Protein AF-A0A367LVV8-F1 (afdb_monomer_lite)

Structure (mmCIF, N/CA/C/O backbone):
data_AF-A0A367LVV8-F1
#
_entry.id   AF-A0A367LVV8-F1
#
loop_
_atom_site.group_PDB
_atom_site.id
_atom_site.type_symbol
_atom_site.label_atom_id
_atom_site.label_alt_id
_atom_site.label_comp_id
_atom_site.label_asym_id
_atom_site.label_entity_id
_atom_site.label_seq_id
_atom_site.pdbx_PDB_ins_code
_atom_site.Cartn_x
_atom_site.Cartn_y
_atom_site.Cartn_z
_atom_site.occupancy
_atom_site.B_iso_or_equiv
_atom_site.auth_seq_id
_atom_site.auth_comp_id
_atom_site.auth_asym_id
_atom_site.auth_atom_id
_atom_site.pdbx_PDB_model_num
ATOM 1 N N . MET A 1 1 ? 9.416 12.480 -10.807 1.00 70.00 1 MET A N 1
ATOM 2 C CA . MET A 1 1 ? 10.136 11.200 -10.918 1.00 70.00 1 MET A CA 1
ATOM 3 C C . MET A 1 1 ? 9.511 10.472 -12.079 1.00 70.00 1 MET A C 1
ATOM 5 O O . MET A 1 1 ? 8.285 10.408 -12.129 1.00 70.00 1 MET A O 1
ATOM 9 N N . GLU A 1 2 ? 10.328 10.001 -13.008 1.00 93.25 2 GLU A N 1
ATOM 10 C CA . GLU A 1 2 ? 9.835 9.236 -14.146 1.00 93.25 2 GLU A CA 1
ATOM 11 C C . GLU A 1 2 ? 9.335 7.861 -13.682 1.00 93.25 2 GLU A C 1
ATOM 13 O O . GLU A 1 2 ? 9.762 7.340 -12.648 1.00 93.25 2 GLU A O 1
ATOM 18 N N . ALA A 1 3 ? 8.404 7.260 -14.427 1.00 93.12 3 ALA A N 1
ATOM 19 C CA . ALA A 1 3 ? 7.778 5.997 -14.023 1.00 93.12 3 ALA A CA 1
ATOM 20 C C . ALA A 1 3 ? 8.799 4.857 -13.856 1.00 93.12 3 ALA A C 1
ATOM 22 O O . ALA A 1 3 ? 8.670 4.039 -12.946 1.00 93.12 3 ALA A O 1
ATOM 23 N N . LEU A 1 4 ? 9.827 4.822 -14.708 1.00 96.94 4 LEU A N 1
ATOM 24 C CA . LEU A 1 4 ? 10.885 3.816 -14.644 1.00 96.94 4 LEU A CA 1
ATOM 25 C C . LEU A 1 4 ? 11.717 3.944 -13.360 1.00 96.94 4 LEU A C 1
ATOM 27 O O . LEU A 1 4 ? 11.973 2.942 -12.694 1.00 96.94 4 LEU A O 1
ATOM 31 N N . ASP A 1 5 ? 12.064 5.170 -12.969 1.00 97.44 5 ASP A N 1
ATOM 32 C CA . ASP A 1 5 ? 12.832 5.429 -11.748 1.00 97.44 5 ASP A CA 1
ATOM 33 C C . ASP A 1 5 ? 12.063 4.978 -10.505 1.00 97.44 5 ASP A C 1
ATOM 35 O O . ASP A 1 5 ? 12.636 4.355 -9.610 1.00 97.44 5 ASP A O 1
ATOM 39 N N . ALA A 1 6 ? 10.749 5.224 -10.463 1.00 93.81 6 ALA A N 1
ATOM 40 C CA . ALA A 1 6 ? 9.897 4.787 -9.358 1.00 93.81 6 ALA A CA 1
ATOM 41 C C . ALA A 1 6 ? 9.893 3.257 -9.196 1.00 93.81 6 ALA A C 1
ATOM 43 O O . ALA A 1 6 ? 9.886 2.754 -8.073 1.00 93.81 6 ALA A O 1
ATOM 44 N N . LEU A 1 7 ? 9.935 2.507 -10.303 1.00 95.06 7 LEU A N 1
ATOM 45 C CA . LEU A 1 7 ? 9.989 1.043 -10.273 1.00 95.06 7 LEU A CA 1
ATOM 46 C C . LEU A 1 7 ? 11.352 0.526 -9.799 1.00 95.06 7 LEU A C 1
ATOM 48 O O . LEU A 1 7 ? 11.404 -0.402 -8.989 1.00 95.06 7 LEU A O 1
ATOM 52 N N . LEU A 1 8 ? 12.441 1.128 -10.282 1.00 97.38 8 LEU A N 1
ATOM 53 C CA . LEU A 1 8 ? 13.807 0.690 -9.982 1.00 97.38 8 LEU A CA 1
ATOM 54 C C . LEU A 1 8 ? 14.270 1.073 -8.569 1.00 97.38 8 LEU A C 1
ATOM 56 O O . LEU A 1 8 ? 15.086 0.363 -7.987 1.00 97.38 8 LEU A O 1
ATOM 60 N N . THR A 1 9 ? 13.755 2.173 -8.011 1.00 97.06 9 THR A N 1
ATOM 61 C CA . THR A 1 9 ? 14.223 2.722 -6.722 1.00 97.06 9 THR A CA 1
ATOM 62 C C . THR A 1 9 ? 13.306 2.431 -5.538 1.00 97.06 9 THR A C 1
ATOM 64 O O . THR A 1 9 ? 13.687 2.683 -4.394 1.00 97.06 9 THR A O 1
ATOM 67 N N . ARG A 1 10 ? 12.109 1.872 -5.764 1.00 96.38 10 ARG A N 1
ATOM 68 C CA . ARG A 1 10 ? 11.215 1.454 -4.677 1.00 96.38 10 ARG A CA 1
ATOM 69 C C . ARG A 1 10 ? 11.940 0.432 -3.796 1.00 96.38 10 ARG A C 1
ATOM 71 O O . ARG A 1 10 ? 12.473 -0.563 -4.279 1.00 96.38 10 ARG A O 1
ATOM 78 N N . VAL A 1 11 ? 11.917 0.660 -2.488 1.00 96.94 11 VAL A N 1
ATOM 79 C CA . VAL A 1 11 ? 12.461 -0.232 -1.453 1.00 96.94 11 VAL A CA 1
ATOM 80 C C . VAL A 1 11 ? 11.485 -0.309 -0.280 1.00 96.94 11 VAL A C 1
ATOM 82 O O . VAL A 1 11 ? 10.573 0.508 -0.170 1.00 96.94 11 VAL A O 1
ATOM 85 N N . SER A 1 12 ? 11.635 -1.316 0.579 1.00 97.06 12 SER A N 1
ATOM 86 C CA . SER A 1 12 ? 10.8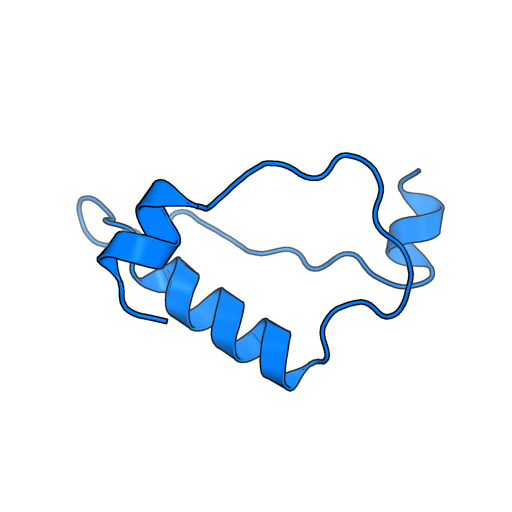15 -1.449 1.789 1.00 97.06 12 SER A CA 1
ATOM 87 C C . SER A 1 12 ? 11.471 -0.716 2.959 1.00 97.06 12 SER A C 1
ATOM 89 O O . SER A 1 12 ? 12.658 -0.907 3.216 1.00 97.06 12 SER A O 1
ATOM 91 N N . HIS A 1 13 ? 10.694 0.072 3.705 1.00 96.19 13 HIS A N 1
ATOM 92 C CA . HIS A 1 13 ? 11.147 0.756 4.920 1.00 96.19 13 HIS A CA 1
ATOM 93 C C . HIS A 1 13 ? 10.485 0.135 6.154 1.00 96.19 13 HIS A C 1
ATOM 95 O O . HIS A 1 13 ? 9.266 0.171 6.287 1.00 96.19 13 HIS A O 1
ATOM 101 N N . ALA A 1 14 ? 11.285 -0.438 7.059 1.00 95.56 14 ALA A N 1
ATOM 102 C CA . ALA A 1 14 ? 10.780 -1.162 8.233 1.00 95.56 14 ALA A CA 1
ATOM 103 C C . ALA A 1 14 ? 10.448 -0.264 9.439 1.00 95.56 14 ALA A C 1
ATOM 105 O O . ALA A 1 14 ? 9.740 -0.689 10.346 1.00 95.56 14 ALA A O 1
ATOM 106 N N . ARG A 1 15 ? 10.986 0.960 9.485 1.00 95.00 15 ARG A N 1
ATOM 107 C CA . ARG A 1 15 ? 10.770 1.917 10.576 1.00 95.00 15 ARG A CA 1
ATOM 108 C C . ARG A 1 15 ? 10.262 3.219 9.981 1.00 95.00 15 ARG A C 1
ATOM 110 O O . ARG A 1 15 ? 10.976 3.853 9.210 1.00 95.00 15 ARG A O 1
ATOM 117 N N . LEU A 1 16 ? 9.033 3.577 10.330 1.00 94.44 16 LEU A N 1
ATOM 118 C CA . LEU A 1 16 ? 8.368 4.803 9.901 1.00 94.44 16 LEU A CA 1
ATOM 119 C C . LEU A 1 16 ? 8.174 5.712 11.115 1.00 94.44 16 LEU A C 1
ATOM 121 O O . LEU A 1 16 ? 8.061 5.231 12.243 1.00 94.44 16 LEU A O 1
ATOM 125 N N . SER A 1 17 ? 8.132 7.016 10.878 1.00 94.38 17 SER A N 1
ATOM 126 C CA . SER A 1 17 ? 7.851 8.031 11.890 1.00 94.38 17 SER A CA 1
ATOM 127 C C . SER A 1 17 ? 6.738 8.948 11.407 1.00 94.38 17 SER A C 1
ATOM 129 O O . SER A 1 17 ? 6.419 8.976 10.218 1.00 94.38 17 SER A O 1
ATOM 131 N N . ASP A 1 18 ? 6.177 9.722 12.327 1.00 94.19 18 ASP A N 1
ATOM 132 C CA . ASP A 1 18 ? 5.281 10.813 11.966 1.00 94.19 18 ASP A CA 1
ATOM 133 C C . ASP A 1 18 ? 6.015 11.904 11.152 1.00 94.19 18 ASP A C 1
ATOM 135 O O . ASP A 1 18 ? 7.238 12.057 11.289 1.00 94.19 18 ASP A O 1
ATOM 139 N N . PRO A 1 19 ? 5.283 12.674 10.322 1.00 94.88 19 PRO A N 1
ATOM 140 C CA . PRO A 1 19 ? 3.842 12.563 10.076 1.00 94.88 19 PRO A CA 1
ATOM 141 C C . PRO A 1 19 ? 3.483 11.448 9.081 1.00 94.88 19 PRO A C 1
ATOM 143 O O . PRO A 1 19 ? 4.199 11.190 8.113 1.00 94.88 19 PRO A O 1
ATOM 146 N N . ALA A 1 20 ? 2.323 10.825 9.291 1.00 94.81 20 ALA A N 1
ATOM 147 C CA . ALA A 1 20 ? 1.678 10.006 8.269 1.00 94.81 20 ALA A CA 1
ATOM 148 C C . ALA A 1 20 ? 1.279 10.857 7.037 1.00 94.81 20 ALA A C 1
ATOM 150 O O . ALA A 1 20 ? 1.191 12.085 7.143 1.00 94.81 20 ALA A O 1
ATOM 151 N N . PRO A 1 21 ? 1.017 10.234 5.870 1.00 96.62 21 PRO A N 1
ATOM 152 C CA . PRO A 1 21 ? 0.514 10.953 4.701 1.00 96.62 21 PRO A CA 1
ATOM 153 C C . PRO A 1 21 ? -0.779 11.727 4.998 1.00 96.62 21 PRO A C 1
ATOM 155 O O . PRO A 1 21 ? -1.638 11.244 5.734 1.00 96.62 21 PRO A O 1
ATOM 158 N N . SER A 1 22 ? -0.931 12.909 4.396 1.00 97.12 22 SER A N 1
ATOM 159 C CA . SER A 1 22 ? -2.142 13.728 4.531 1.00 97.12 22 SER A CA 1
ATOM 160 C C . SER A 1 22 ? -3.362 13.061 3.873 1.00 97.12 22 SER A C 1
ATOM 162 O O . SER A 1 22 ? -3.197 12.192 3.007 1.00 97.12 22 SER A O 1
ATOM 164 N N . PRO A 1 23 ? -4.595 13.497 4.198 1.00 96.38 23 PRO A N 1
ATOM 165 C CA . PRO A 1 23 ? -5.804 12.991 3.547 1.00 96.38 23 PRO A CA 1
ATOM 166 C C . PRO A 1 23 ? -5.761 13.084 2.012 1.00 96.38 23 PRO A C 1
ATOM 168 O O . PRO A 1 23 ? -6.151 12.148 1.314 1.00 96.38 23 PRO A O 1
ATOM 171 N N . GLU A 1 24 ? -5.221 14.174 1.468 1.00 98.06 24 GLU A N 1
ATOM 172 C CA . GLU A 1 24 ? -5.097 14.400 0.023 1.00 98.06 24 GLU A CA 1
ATOM 173 C C . GLU A 1 24 ? -4.062 13.462 -0.609 1.00 98.06 24 GLU A C 1
ATOM 175 O O . GLU A 1 24 ? -4.245 12.968 -1.726 1.00 98.06 24 GLU A O 1
ATOM 180 N N . GLN A 1 25 ? -2.968 13.188 0.108 1.00 97.75 25 GLN A N 1
ATOM 181 C CA . GLN A 1 25 ? -1.966 12.219 -0.327 1.00 97.75 25 GLN A CA 1
ATOM 182 C C . GLN A 1 25 ? -2.548 10.799 -0.330 1.00 97.75 25 GLN A C 1
ATOM 184 O O . GLN A 1 25 ? -2.326 10.061 -1.291 1.00 97.75 25 GLN A O 1
ATOM 189 N N . LEU A 1 26 ? -3.330 10.432 0.691 1.00 97.31 26 LEU A N 1
ATOM 190 C CA . LEU A 1 26 ? -4.006 9.135 0.781 1.00 97.31 26 LEU A CA 1
ATOM 191 C C . LEU A 1 26 ? -5.038 8.936 -0.337 1.00 97.31 26 LEU A C 1
ATOM 193 O 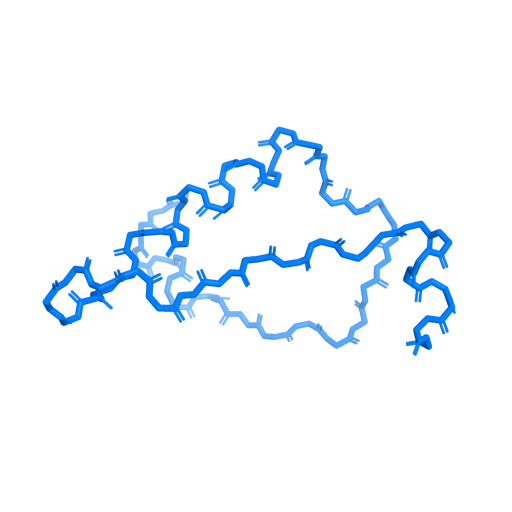O . LEU A 1 26 ? -5.005 7.897 -0.996 1.00 97.31 26 LEU A O 1
ATOM 197 N N . ASP A 1 27 ? -5.895 9.925 -0.617 1.00 97.19 27 ASP A N 1
ATOM 198 C CA . ASP A 1 27 ? -6.853 9.858 -1.737 1.00 97.19 27 ASP A CA 1
ATOM 199 C C . ASP A 1 27 ? -6.131 9.591 -3.067 1.00 97.19 27 ASP A C 1
ATOM 201 O O . ASP A 1 27 ? -6.499 8.682 -3.822 1.00 97.19 27 ASP A O 1
ATOM 205 N N . ARG A 1 28 ? -5.031 10.311 -3.321 1.00 97.75 28 ARG A N 1
ATOM 206 C CA . ARG A 1 28 ? -4.218 10.098 -4.522 1.00 97.75 28 ARG A CA 1
ATOM 207 C C . ARG A 1 28 ? -3.618 8.691 -4.568 1.00 97.75 28 ARG A C 1
ATOM 209 O O . ARG A 1 28 ? -3.653 8.064 -5.628 1.00 97.75 28 ARG A O 1
ATOM 216 N N . LEU A 1 29 ? -3.084 8.190 -3.453 1.00 96.69 29 LEU A N 1
ATOM 217 C CA . LEU A 1 29 ? -2.507 6.844 -3.368 1.00 96.69 29 LEU A CA 1
ATOM 218 C C . LEU A 1 29 ? -3.551 5.762 -3.645 1.00 96.69 29 LEU A C 1
ATOM 220 O O . LEU A 1 29 ? -3.293 4.866 -4.451 1.00 96.69 29 LEU A O 1
ATOM 224 N N . PHE A 1 30 ? -4.742 5.868 -3.052 1.00 96.31 30 PHE A N 1
ATOM 225 C CA . PHE A 1 30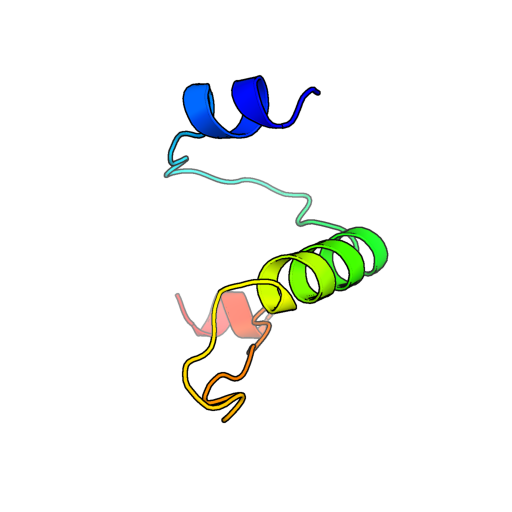 ? -5.813 4.908 -3.300 1.00 96.31 30 PHE A CA 1
ATOM 226 C C . PHE A 1 30 ? -6.231 4.913 -4.769 1.00 96.31 30 PHE A C 1
ATOM 228 O O . PHE A 1 30 ? -6.269 3.845 -5.375 1.00 96.31 30 PHE A O 1
ATOM 235 N N . ARG A 1 31 ? -6.436 6.087 -5.386 1.00 95.75 31 ARG A N 1
ATOM 236 C CA . ARG A 1 31 ? -6.761 6.198 -6.824 1.00 95.75 31 ARG A CA 1
ATOM 237 C C . ARG A 1 31 ? -5.717 5.541 -7.724 1.00 95.75 31 ARG A C 1
ATOM 239 O O . ARG A 1 31 ? -6.088 4.882 -8.694 1.00 95.75 31 ARG A O 1
ATOM 246 N N . VAL A 1 32 ? -4.431 5.714 -7.413 1.00 95.19 32 VAL A N 1
ATOM 247 C CA . VAL A 1 32 ? -3.337 5.059 -8.148 1.00 95.19 32 VAL A CA 1
ATOM 248 C C . VAL A 1 32 ? -3.403 3.543 -7.964 1.00 95.19 32 VAL A C 1
ATOM 250 O O . VAL A 1 32 ? -3.332 2.813 -8.951 1.00 95.19 32 VAL A O 1
ATOM 253 N N . ALA A 1 33 ? -3.610 3.060 -6.737 1.00 95.50 33 ALA A N 1
ATOM 254 C CA . ALA A 1 33 ? -3.714 1.630 -6.454 1.00 95.50 33 ALA A CA 1
ATOM 255 C C . ALA A 1 33 ? -4.884 0.958 -7.204 1.00 95.50 33 ALA A C 1
ATOM 257 O O . ALA A 1 33 ? -4.756 -0.188 -7.632 1.00 95.50 33 ALA A O 1
ATOM 258 N N . LEU A 1 34 ? -5.977 1.687 -7.475 1.00 94.44 34 LEU A N 1
ATOM 259 C CA . LEU A 1 34 ? -7.120 1.185 -8.261 1.00 94.44 34 LEU A CA 1
ATOM 260 C C . LEU A 1 34 ? -6.806 0.920 -9.736 1.00 94.44 34 LEU A C 1
ATOM 262 O O . LEU A 1 34 ? -7.655 0.406 -10.465 1.00 94.44 34 LEU A O 1
ATOM 266 N N . ARG A 1 35 ? -5.617 1.303 -10.210 1.00 94.75 35 ARG A N 1
ATOM 267 C CA . ARG A 1 3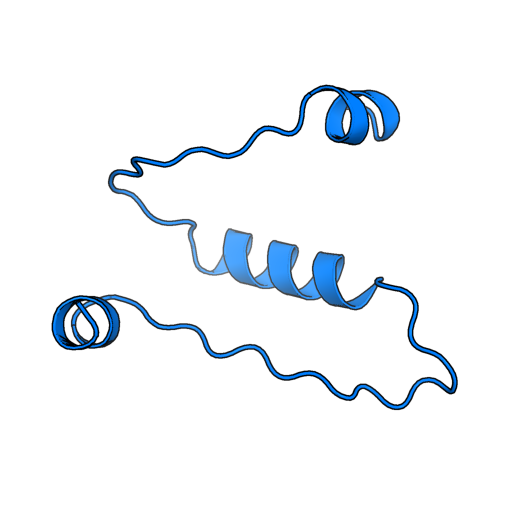5 ? -5.158 1.020 -11.575 1.00 94.75 35 ARG A CA 1
ATOM 268 C C . ARG A 1 35 ? -4.463 -0.331 -11.710 1.00 94.75 35 ARG A C 1
ATOM 270 O O . ARG A 1 35 ? -4.087 -0.679 -12.829 1.00 94.75 35 ARG A O 1
ATOM 277 N N . ALA A 1 36 ? -4.311 -1.081 -10.616 1.00 95.81 36 ALA A N 1
ATOM 278 C CA . ALA A 1 36 ? -3.835 -2.456 -10.666 1.00 95.81 36 ALA A CA 1
ATOM 279 C C . ALA A 1 36 ? -4.710 -3.306 -11.613 1.00 95.81 36 ALA A C 1
ATOM 281 O O . ALA A 1 36 ? -5.921 -3.081 -11.700 1.00 95.81 36 ALA A O 1
ATOM 282 N N . PRO A 1 37 ? -4.115 -4.262 -12.349 1.00 96.38 37 PRO A N 1
ATOM 283 C CA . PRO A 1 37 ? -4.871 -5.136 -13.233 1.00 96.38 37 PRO A CA 1
ATOM 284 C C . PRO A 1 37 ? -5.868 -5.976 -12.430 1.00 96.38 37 PRO A C 1
ATOM 286 O O . PRO A 1 37 ? -5.534 -6.547 -11.396 1.00 96.38 37 PRO A O 1
ATOM 289 N N . ASP A 1 38 ? -7.089 -6.060 -12.944 1.00 96.69 38 ASP A N 1
ATOM 290 C CA . ASP A 1 38 ? -8.210 -6.753 -12.318 1.00 96.69 38 ASP A CA 1
ATOM 291 C C . ASP A 1 38 ? -8.907 -7.604 -13.380 1.00 96.69 38 ASP A C 1
ATOM 293 O O . ASP A 1 38 ? -9.557 -7.088 -14.299 1.00 96.69 38 ASP A O 1
ATOM 297 N N . HIS A 1 39 ? -8.704 -8.919 -13.298 1.00 96.50 39 HIS A N 1
ATOM 298 C CA . HIS A 1 39 ? -9.257 -9.851 -14.268 1.00 96.50 39 HIS A CA 1
ATOM 299 C C . HIS A 1 39 ? -10.782 -9.877 -14.155 1.00 96.50 39 HIS A C 1
ATOM 301 O O . HIS A 1 39 ? -11.334 -10.265 -13.132 1.00 96.50 39 HIS A O 1
ATOM 307 N N . GLY A 1 40 ? -11.464 -9.458 -15.221 1.00 96.12 40 GLY A N 1
ATOM 308 C CA . GLY A 1 40 ? -12.923 -9.356 -15.231 1.00 96.12 40 GLY A CA 1
ATOM 309 C C . GLY A 1 40 ? -13.483 -8.117 -14.522 1.00 96.12 40 GLY A C 1
ATOM 310 O O . GLY A 1 40 ? -14.697 -8.025 -14.385 1.00 96.12 40 GLY A O 1
ATOM 311 N N . GLN A 1 41 ? -12.639 -7.158 -14.113 1.00 93.25 41 GLN A N 1
ATOM 312 C CA . GLN A 1 41 ? -13.057 -5.916 -13.437 1.00 93.25 41 GLN A CA 1
ATOM 313 C C . GLN A 1 41 ? -13.943 -6.153 -12.198 1.00 93.25 41 GLN A C 1
ATOM 315 O O . GLN A 1 41 ? -14.890 -5.403 -11.943 1.00 93.25 41 GLN A O 1
ATOM 320 N N . LEU A 1 42 ? -13.653 -7.209 -11.438 1.00 96.19 42 LEU A N 1
ATOM 321 C CA . LEU A 1 42 ? -14.474 -7.657 -10.313 1.00 96.19 42 LEU A CA 1
ATOM 322 C C . LEU A 1 42 ? -14.405 -6.711 -9.108 1.00 96.19 42 LEU A C 1
ATOM 324 O O . LEU A 1 42 ? -15.277 -6.747 -8.243 1.00 96.19 42 LEU A O 1
ATOM 328 N N . ARG A 1 43 ? -13.364 -5.878 -9.043 1.00 93.62 43 ARG A N 1
ATOM 329 C CA . ARG A 1 43 ? -13.003 -5.015 -7.914 1.00 93.62 43 ARG A CA 1
ATOM 330 C C . ARG A 1 43 ? -13.004 -5.788 -6.589 1.00 93.62 43 ARG A C 1
ATOM 332 O O . ARG A 1 43 ? -13.653 -5.356 -5.637 1.00 93.62 43 ARG A O 1
ATOM 339 N N . PRO A 1 44 ? -12.287 -6.928 -6.488 1.00 94.81 44 PRO A N 1
ATOM 340 C CA . PRO A 1 44 ? -12.379 -7.834 -5.341 1.00 94.81 44 PRO A CA 1
ATOM 341 C C . PRO A 1 44 ? -11.561 -7.342 -4.131 1.00 94.81 44 PRO A C 1
ATOM 343 O O . PRO A 1 44 ? -11.042 -8.139 -3.354 1.00 94.81 44 PRO A O 1
ATOM 346 N N . TRP A 1 45 ? -11.388 -6.030 -3.983 1.00 93.38 45 TRP A N 1
ATOM 347 C CA . TRP A 1 45 ? -10.523 -5.411 -2.987 1.00 93.38 45 TRP A CA 1
ATOM 348 C C . TRP A 1 45 ? -11.282 -4.350 -2.193 1.00 93.38 45 TRP A C 1
ATOM 350 O O . TRP A 1 45 ? -12.244 -3.739 -2.655 1.00 93.38 45 TRP A O 1
ATOM 360 N N . ARG A 1 46 ? -10.816 -4.116 -0.968 1.00 94.88 46 ARG A N 1
ATOM 361 C CA . ARG A 1 46 ? -11.300 -3.060 -0.082 1.00 94.88 46 ARG A CA 1
ATOM 362 C C . ARG A 1 46 ? -10.115 -2.504 0.691 1.00 94.88 46 ARG A C 1
ATOM 364 O O . ARG A 1 46 ? -9.396 -3.265 1.330 1.00 94.88 46 ARG A O 1
ATOM 371 N N . PHE A 1 47 ? -9.940 -1.187 0.667 1.00 95.50 47 PHE A N 1
ATOM 372 C CA . PHE A 1 47 ? -8.993 -0.529 1.561 1.00 95.50 47 PHE A CA 1
ATOM 373 C C . PHE A 1 47 ? -9.651 -0.259 2.911 1.00 95.50 47 PHE A C 1
ATOM 375 O O . PHE A 1 47 ? -10.783 0.221 2.981 1.00 95.50 47 PHE A O 1
ATOM 382 N N . ILE A 1 4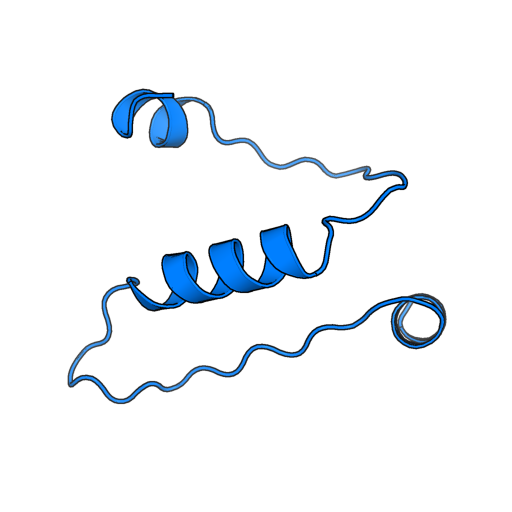8 ? -8.930 -0.580 3.980 1.00 95.69 48 ILE A N 1
ATOM 383 C CA . ILE A 1 48 ? -9.287 -0.234 5.353 1.00 95.69 48 ILE A CA 1
ATOM 384 C C . ILE A 1 48 ? -8.139 0.626 5.867 1.00 95.69 48 ILE A C 1
ATOM 386 O O . ILE A 1 48 ? -7.028 0.131 6.048 1.00 95.69 48 ILE A O 1
ATOM 390 N N . LEU A 1 49 ? -8.394 1.921 6.042 1.00 95.38 49 LEU A N 1
ATOM 391 C CA . LEU A 1 49 ? -7.434 2.830 6.653 1.00 95.38 49 LEU A CA 1
ATOM 392 C C . LEU A 1 49 ? -7.526 2.683 8.172 1.00 95.38 49 LEU A C 1
ATOM 394 O O . LEU A 1 49 ? -8.596 2.865 8.749 1.00 95.38 49 LEU A O 1
ATOM 398 N N . VAL A 1 50 ? -6.406 2.342 8.805 1.00 96.00 50 VAL A N 1
ATOM 399 C CA . VAL A 1 50 ? -6.286 2.249 10.261 1.00 96.00 50 VAL A CA 1
ATOM 400 C C . VAL A 1 50 ? -5.279 3.299 10.716 1.00 96.00 50 VAL A C 1
ATOM 402 O O . VAL A 1 50 ? -4.093 3.209 10.405 1.00 96.00 50 VAL A O 1
ATOM 405 N N . GLU A 1 51 ? -5.751 4.309 11.442 1.00 95.19 51 GLU A N 1
ATOM 406 C CA . GLU A 1 51 ? -4.955 5.466 11.859 1.00 95.19 51 GLU A CA 1
ATOM 407 C C . GLU A 1 51 ? -5.257 5.883 13.305 1.00 95.19 51 GLU A C 1
ATOM 409 O O . GLU A 1 51 ? -6.163 5.343 13.946 1.00 95.19 51 GLU A O 1
ATOM 414 N N . GLY A 1 52 ? -4.463 6.816 13.842 1.00 93.56 52 GLY A N 1
ATOM 415 C CA . GLY A 1 52 ? -4.655 7.366 15.187 1.00 93.56 52 GLY A CA 1
ATOM 416 C C . GLY A 1 52 ? -4.768 6.291 16.275 1.00 93.56 52 GLY A C 1
ATOM 417 O O . GLY A 1 52 ? -3.923 5.398 16.369 1.00 93.56 52 GLY A O 1
ATOM 418 N N . GLU A 1 53 ? -5.828 6.374 17.085 1.00 96.06 53 GLU A N 1
ATOM 419 C CA . GLU A 1 53 ? -6.115 5.395 18.144 1.00 96.06 53 GLU A CA 1
ATOM 420 C C . GLU A 1 53 ? -6.393 3.991 17.608 1.00 96.06 53 GLU A C 1
ATOM 422 O O . GLU A 1 53 ? -5.980 3.015 18.226 1.00 96.06 53 GLU A O 1
ATOM 427 N N . GLY A 1 54 ? -7.036 3.871 16.442 1.00 95.94 54 GLY A N 1
ATOM 428 C CA . GLY A 1 54 ? -7.296 2.569 15.828 1.00 95.94 54 GLY A CA 1
ATOM 429 C C . GLY A 1 54 ? -5.997 1.834 15.502 1.00 95.94 54 GLY A C 1
ATOM 430 O O . GLY A 1 54 ? -5.886 0.635 15.740 1.00 95.94 54 GLY A O 1
ATOM 431 N N . ARG A 1 55 ? -4.980 2.571 15.031 1.00 94.75 55 ARG A N 1
ATOM 432 C CA . ARG A 1 55 ? -3.638 2.019 14.796 1.00 94.75 55 ARG A CA 1
ATOM 433 C C . ARG A 1 55 ? -2.949 1.643 16.102 1.00 94.75 55 ARG A C 1
ATOM 435 O O . ARG A 1 55 ? -2.380 0.564 16.175 1.00 94.75 55 ARG A O 1
ATOM 442 N N . ARG A 1 56 ? -3.023 2.495 17.132 1.00 94.31 56 ARG A N 1
ATOM 443 C CA . ARG A 1 56 ? -2.453 2.188 18.458 1.00 94.31 56 ARG A CA 1
ATOM 444 C C . ARG A 1 56 ? -3.067 0.936 19.083 1.00 94.31 56 ARG A C 1
ATOM 446 O O . ARG A 1 56 ? -2.348 0.144 19.674 1.00 94.31 56 ARG A O 1
ATOM 453 N N . ALA A 1 57 ? -4.378 0.758 18.944 1.00 97.06 57 ALA A N 1
ATOM 454 C CA . ALA A 1 57 ? -5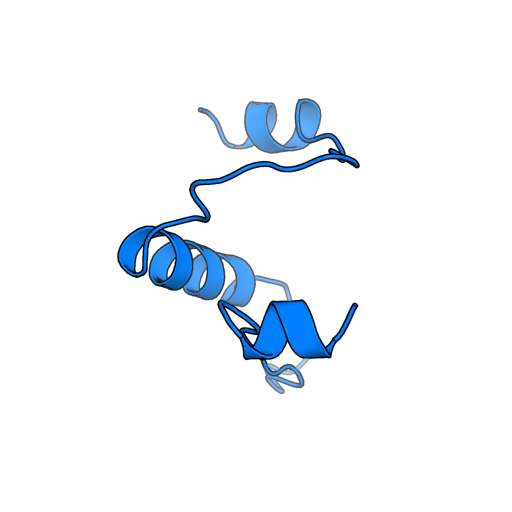.082 -0.408 19.463 1.00 97.06 57 ALA A CA 1
ATOM 455 C C . ALA A 1 57 ? -4.728 -1.709 18.719 1.00 97.06 57 ALA A C 1
ATOM 457 O O . ALA A 1 57 ? -4.856 -2.786 19.296 1.00 97.06 57 ALA A O 1
ATOM 458 N N . LEU A 1 58 ? -4.298 -1.617 17.454 1.00 94.56 58 LEU A N 1
ATOM 459 C CA . LEU A 1 58 ? -3.934 -2.772 16.631 1.00 94.56 58 LEU A CA 1
ATOM 460 C C . LEU A 1 58 ? -2.569 -3.382 17.009 1.00 94.56 58 LEU A C 1
ATOM 462 O O . LEU A 1 58 ? -2.395 -4.587 16.828 1.00 94.56 58 LEU A O 1
ATOM 466 N N . GLY A 1 59 ? -1.646 -2.577 17.553 1.00 82.06 59 GLY A N 1
ATOM 467 C CA . GLY A 1 59 ? -0.268 -2.971 17.885 1.00 82.06 59 GLY A CA 1
ATOM 468 C C . GLY A 1 59 ? 0.764 -2.323 16.976 1.00 82.06 59 GLY A C 1
ATOM 469 O O . GLY A 1 59 ? 0.863 -2.744 15.803 1.00 82.06 59 GLY A O 1
#

Sequence (59 aa):
MEALDALLTRVSHARLSDPAPSPEQLDRLFRVALRAPDHGQLRPWRFILVEGEGRRALG

Foldseek 3Di:
DDPVCCVVVDDDDPDDDDDDDDPVRVVVVVVVVLPPDDVVSPCPDDDDDQDDVSVVVVD

Radius of gyration: 14.67 Å; chains: 1; bounding box: 29×24×35 Å

InterPro domains:
  IPR000415 Nitroreductase-like [G3DSA:3.40.109.10] (1-59)
  IPR000415 Nitroreductase-like [SSF55469] (1-58)
  IPR029479 Nitroreductase [PF00881] (10-58)
  IPR052530 NAD(P)H nitroreductase [PTHR43821] (3-59)

Secondary structure (DSSP, 8-state):
--HHHHHHH----S---SPPPPHHHHHHHHHHHTTS--GGG----------HHHHHHH-

pLDDT: mean 94.99, std 3.93, range [70.0, 98.06]

Organism: Pseudomonas aeruginosa (NCBI:txid287)